Protein AF-A0A350I7A6-F1 (afdb_monomer)

Sequence (90 aa):
SRGMGSLSMKDGVNYVKDDFLLNTIDIVQDPSAPNAYVNGIMEGVSYEMDRPGHYTMTIEKGETEVKEPIKESYSEEQQSAGFEHFLSKL

Foldseek 3Di:
DDWDADWDDDPNDIDGDPRIDDDDDDDDDDCPPPVVDCPPPCVPWDWDDPDVPDTDTPVVVVVVVVPPPPPPPDDPVRVVVVVVVVVVVD

Solvent-accessible surface area (backbone atoms only — not comparable to full-atom values): 5980 Å² total; per-residue (Å²): 104,46,65,51,60,51,76,46,80,54,98,92,40,79,42,78,43,93,70,55,44,84,74,49,85,63,94,70,79,62,80,81,41,91,82,54,65,76,76,51,96,64,66,91,64,59,73,46,73,85,48,98,98,41,72,47,48,65,64,60,55,54,53,54,66,71,61,58,71,76,80,74,72,71,51,73,66,57,52,49,54,53,49,53,54,53,61,74,75,110

Mean predicted aligned error: 19.24 Å

Secondary structure (DSSP, 8-state):
-EEE--EEEETTEEEEPTT-EEEE------TTSTT-----TTTT--EEEEETTEEEEHHHHHHHHHTS-------HHHHHHHHHHHHTT-

Radius of gyration: 29.37 Å; Cα contacts (8 Å, |Δi|>4): 62; chains: 1; bounding box: 57×42×76 Å

pLDDT: mean 72.96, std 13.83, range [47.81, 93.88]

Structure (mmCIF, N/CA/C/O backbone):
data_AF-A0A350I7A6-F1
#
_entry.id   AF-A0A350I7A6-F1
#
loop_
_atom_site.group_PDB
_atom_site.id
_atom_site.type_symbol
_atom_site.label_atom_id
_atom_site.label_alt_id
_atom_site.label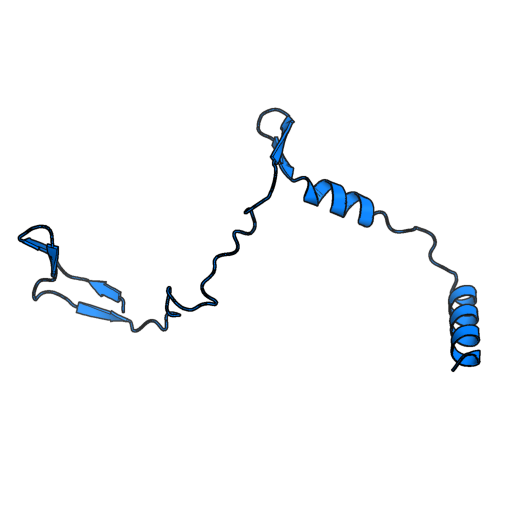_comp_id
_atom_site.label_asym_id
_atom_site.label_entity_id
_atom_site.label_seq_id
_atom_site.pdbx_PDB_ins_code
_atom_site.Cartn_x
_atom_site.Cartn_y
_atom_site.Cartn_z
_atom_site.occupancy
_atom_site.B_iso_or_equiv
_atom_site.auth_seq_id
_atom_site.auth_comp_id
_atom_site.auth_asym_id
_atom_site.auth_atom_id
_atom_site.pdbx_PDB_model_num
ATOM 1 N N . SER A 1 1 ? 6.635 -10.265 -9.855 1.00 74.06 1 SER A N 1
ATOM 2 C CA . SER A 1 1 ? 7.997 -10.829 -9.947 1.00 74.06 1 SER A CA 1
ATOM 3 C C . SER A 1 1 ? 8.996 -9.692 -9.888 1.00 74.06 1 SER A C 1
ATOM 5 O O . SER A 1 1 ? 8.711 -8.624 -10.421 1.00 74.06 1 SER A O 1
ATOM 7 N N . ARG A 1 2 ? 10.151 -9.900 -9.249 1.00 82.50 2 ARG A N 1
ATOM 8 C CA . ARG A 1 2 ? 11.262 -8.933 -9.254 1.00 82.50 2 ARG A CA 1
ATOM 9 C C . ARG A 1 2 ? 12.456 -9.530 -9.987 1.00 82.50 2 ARG A C 1
ATOM 11 O O . ARG A 1 2 ? 12.776 -10.703 -9.797 1.00 82.50 2 ARG A O 1
ATOM 18 N N . GLY A 1 3 ? 13.112 -8.726 -10.814 1.00 85.69 3 GLY A N 1
ATOM 19 C CA . GLY A 1 3 ? 14.290 -9.123 -11.579 1.00 85.69 3 GLY A CA 1
ATOM 20 C C . GLY A 1 3 ? 15.147 -7.921 -11.956 1.00 85.69 3 GLY A C 1
ATOM 21 O O . GLY A 1 3 ? 14.729 -6.778 -11.773 1.00 85.69 3 GLY A O 1
ATOM 22 N N . MET A 1 4 ? 16.354 -8.188 -12.443 1.00 90.94 4 MET A N 1
ATOM 23 C CA . MET A 1 4 ? 17.345 -7.182 -12.827 1.00 90.94 4 MET A CA 1
ATOM 24 C C . MET A 1 4 ? 17.735 -7.397 -14.286 1.00 90.94 4 MET A C 1
ATOM 26 O O . MET A 1 4 ? 17.979 -8.528 -14.684 1.00 90.94 4 MET A O 1
ATOM 30 N N . GLY A 1 5 ? 17.794 -6.328 -15.073 1.00 91.19 5 GLY A N 1
ATOM 31 C CA . GLY A 1 5 ? 18.180 -6.380 -16.480 1.00 91.19 5 GLY A CA 1
ATOM 32 C C . GLY A 1 5 ? 18.185 -4.989 -17.098 1.00 91.19 5 GLY A C 1
ATOM 33 O O . GLY A 1 5 ? 17.708 -4.023 -16.492 1.00 91.19 5 GLY A O 1
ATOM 34 N N . SER A 1 6 ? 18.727 -4.881 -18.303 1.00 93.06 6 SER A N 1
ATOM 35 C CA . SER A 1 6 ? 18.822 -3.613 -19.019 1.00 93.06 6 SER A CA 1
ATOM 36 C C . SER A 1 6 ? 17.541 -3.305 -19.799 1.00 93.06 6 SER A C 1
ATOM 38 O O . SER A 1 6 ? 16.882 -4.199 -20.330 1.00 93.06 6 SER A O 1
ATOM 40 N N . LEU 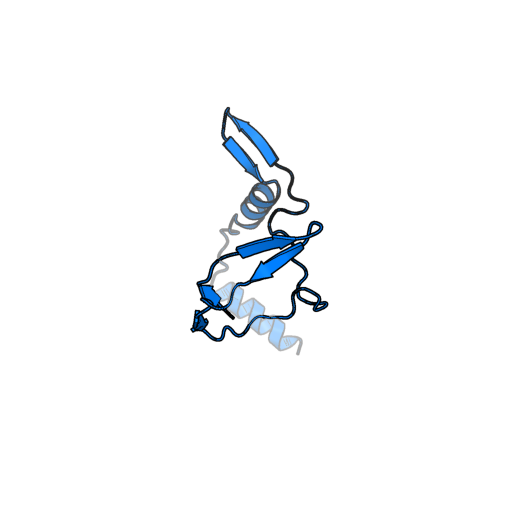A 1 7 ? 17.220 -2.015 -19.944 1.00 93.62 7 LEU A N 1
ATOM 41 C CA . LEU A 1 7 ? 16.117 -1.541 -20.786 1.00 93.62 7 LEU A CA 1
ATOM 42 C C . LEU A 1 7 ? 16.631 -0.915 -22.090 1.00 93.62 7 LEU A C 1
ATOM 44 O O . LEU A 1 7 ? 17.733 -0.364 -22.157 1.00 93.62 7 LEU A O 1
ATOM 48 N N . SER A 1 8 ? 15.821 -0.994 -23.143 1.00 93.75 8 SER A N 1
ATOM 49 C CA . SER A 1 8 ? 15.995 -0.240 -24.387 1.00 93.75 8 SER A CA 1
ATOM 50 C C . SER A 1 8 ? 14.672 0.381 -24.817 1.00 93.75 8 SER A C 1
ATOM 52 O O . SER A 1 8 ? 13.657 -0.304 -24.864 1.00 93.75 8 SER A O 1
ATOM 54 N N . MET A 1 9 ? 14.680 1.673 -25.133 1.00 92.44 9 MET A N 1
ATOM 55 C CA . MET A 1 9 ? 13.491 2.376 -25.610 1.00 92.44 9 MET A CA 1
ATOM 56 C C . MET A 1 9 ? 13.372 2.209 -27.128 1.00 92.44 9 MET A C 1
ATOM 58 O O . MET A 1 9 ? 14.321 2.517 -27.853 1.00 92.44 9 MET A O 1
ATOM 62 N N . LYS A 1 10 ? 12.217 1.751 -27.613 1.00 91.19 10 LYS A N 1
ATOM 63 C CA . LYS A 1 10 ? 11.868 1.720 -29.042 1.00 91.19 10 LYS A CA 1
ATOM 64 C C . LYS A 1 10 ? 10.422 2.171 -29.196 1.00 91.19 10 LYS A C 1
ATOM 66 O O . LYS A 1 10 ? 9.550 1.653 -28.506 1.00 91.19 10 LYS A O 1
ATOM 71 N N . ASP A 1 11 ? 10.190 3.159 -30.055 1.00 88.81 11 ASP A N 1
ATOM 72 C CA . ASP A 1 11 ? 8.851 3.678 -30.373 1.00 88.81 11 ASP A CA 1
ATOM 73 C C . ASP A 1 11 ? 8.009 4.055 -29.135 1.00 88.81 11 ASP A C 1
ATOM 75 O O . ASP A 1 11 ? 6.809 3.806 -29.070 1.00 88.81 11 ASP A O 1
ATOM 79 N N . GLY A 1 12 ? 8.652 4.642 -28.117 1.00 93.06 12 GLY A N 1
ATOM 80 C CA . GLY A 1 12 ? 7.998 5.069 -26.872 1.00 93.06 12 GLY A CA 1
ATOM 81 C C . GLY A 1 12 ? 7.716 3.948 -25.865 1.00 93.06 12 GLY A C 1
ATOM 82 O O . GLY A 1 12 ? 7.150 4.215 -24.806 1.00 93.06 12 GLY A O 1
ATOM 83 N N . VAL A 1 13 ? 8.132 2.713 -26.156 1.00 90.25 13 VAL A N 1
ATOM 84 C CA . VAL A 1 13 ? 7.976 1.556 -25.269 1.00 90.25 13 VAL A CA 1
ATOM 85 C C . VAL A 1 13 ? 9.345 1.074 -24.790 1.00 90.25 13 VAL A C 1
ATOM 87 O O . VAL A 1 13 ? 10.311 1.009 -25.553 1.00 90.25 13 VAL A O 1
ATOM 90 N N . ASN A 1 14 ? 9.432 0.720 -23.507 1.00 93.88 14 ASN A N 1
ATOM 91 C CA . ASN A 1 14 ? 10.628 0.121 -22.923 1.00 93.88 14 ASN A CA 1
ATOM 92 C C . ASN A 1 14 ? 10.622 -1.400 -23.128 1.00 93.88 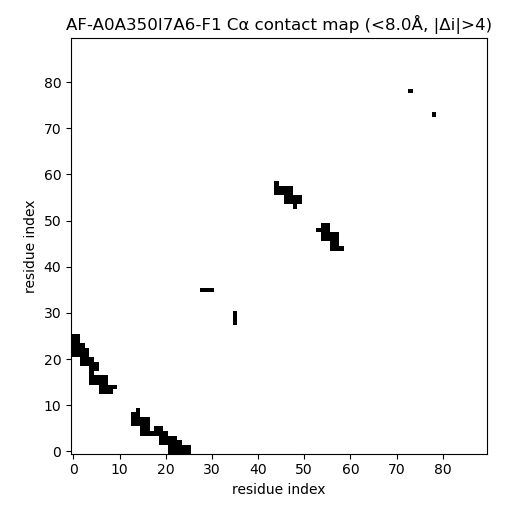14 ASN A C 1
ATOM 94 O O . ASN A 1 14 ? 9.734 -2.093 -22.640 1.00 93.88 14 ASN A O 1
ATOM 98 N N . TYR A 1 15 ? 11.647 -1.912 -23.805 1.00 93.25 15 TYR A N 1
ATOM 99 C CA . TYR A 1 15 ? 11.904 -3.335 -24.014 1.00 93.25 15 TYR A CA 1
ATOM 100 C C . TYR A 1 15 ? 13.007 -3.815 -23.073 1.00 93.25 15 TYR A C 1
ATOM 102 O O . TYR A 1 15 ? 14.092 -3.225 -23.032 1.00 93.25 15 TYR A O 1
ATOM 110 N N . VAL A 1 16 ? 12.740 -4.903 -22.353 1.00 91.38 16 VAL A N 1
ATOM 111 C CA . VAL A 1 16 ? 13.731 -5.609 -21.530 1.00 91.38 16 VAL A CA 1
ATOM 112 C C . VAL A 1 16 ? 14.676 -6.386 -22.448 1.00 91.38 16 VAL A C 1
ATOM 114 O O . VAL A 1 16 ? 14.217 -7.039 -23.385 1.00 91.38 16 VAL A O 1
ATOM 117 N N . LYS A 1 17 ? 15.988 -6.276 -22.217 1.00 91.25 17 LYS A N 1
ATOM 118 C CA . LYS A 1 17 ? 17.014 -6.997 -22.985 1.00 91.25 17 LYS A CA 1
ATOM 119 C C . LYS A 1 17 ? 17.229 -8.420 -22.451 1.00 91.25 17 LYS A C 1
ATOM 121 O O . LYS A 1 17 ? 16.739 -8.790 -21.388 1.00 91.25 17 LYS A O 1
ATOM 126 N N . ASP A 1 18 ? 18.015 -9.196 -23.192 1.00 90.94 18 ASP A N 1
ATOM 127 C CA . ASP A 1 18 ? 18.277 -10.616 -22.921 1.00 90.94 18 ASP A CA 1
ATOM 128 C C . ASP A 1 18 ? 19.128 -10.871 -21.659 1.00 90.94 18 ASP A C 1
ATOM 130 O O . ASP A 1 18 ? 19.302 -12.015 -21.251 1.00 90.94 18 ASP A O 1
ATOM 134 N N . ASP A 1 19 ? 19.652 -9.820 -21.019 1.00 90.12 19 ASP A N 1
ATOM 135 C CA . ASP A 1 19 ? 20.421 -9.886 -19.769 1.00 90.12 19 ASP A CA 1
ATOM 136 C C . ASP A 1 19 ? 19.538 -9.944 -18.508 1.00 90.12 19 ASP A C 1
ATOM 138 O O . ASP A 1 19 ? 20.031 -9.787 -17.390 1.00 90.12 19 ASP A O 1
ATOM 142 N N . PHE A 1 20 ? 18.230 -10.157 -18.669 1.00 90.75 20 PHE A N 1
ATOM 143 C CA . PHE A 1 20 ? 17.285 -10.197 -17.563 1.00 90.75 20 PHE A CA 1
ATOM 144 C C . PHE A 1 20 ? 17.426 -11.455 -16.695 1.00 90.75 20 PHE A C 1
ATOM 146 O O . PHE A 1 20 ? 17.318 -12.588 -17.164 1.00 90.75 20 PHE A O 1
ATOM 153 N N . LEU A 1 21 ? 17.564 -11.242 -15.387 1.00 87.44 21 LEU A N 1
ATOM 154 C CA . LEU A 1 21 ? 17.592 -12.270 -14.350 1.00 87.44 21 LEU A CA 1
ATOM 155 C C . LEU A 1 21 ? 16.396 -12.116 -13.406 1.00 87.44 21 LEU A C 1
ATOM 157 O O . LEU A 1 21 ? 16.198 -11.063 -12.795 1.00 87.44 21 LEU A O 1
ATOM 161 N N . LEU A 1 22 ? 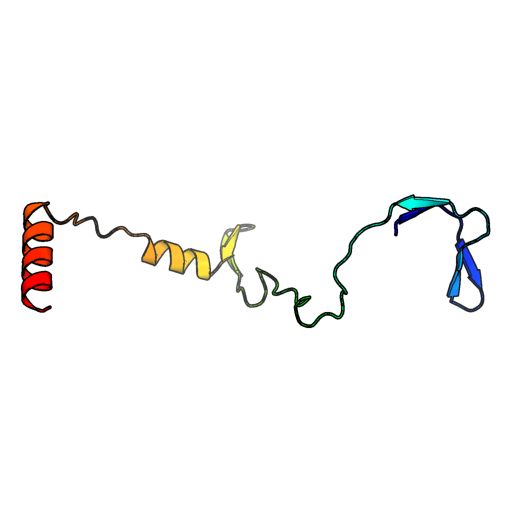15.609 -13.186 -13.261 1.00 85.56 22 LEU A N 1
ATOM 162 C CA . LEU A 1 22 ? 14.481 -13.267 -12.332 1.00 85.56 22 LEU A CA 1
ATOM 163 C C . LEU A 1 22 ? 14.975 -13.654 -10.932 1.00 85.56 22 LEU A C 1
ATOM 165 O O . LEU A 1 22 ? 15.557 -14.720 -10.760 1.00 85.56 22 LEU A O 1
ATOM 169 N N . ASN A 1 23 ? 14.686 -12.824 -9.929 1.00 75.19 23 ASN A N 1
ATOM 170 C CA . ASN A 1 23 ? 15.176 -13.024 -8.564 1.00 75.19 23 ASN A CA 1
ATOM 171 C C . ASN A 1 23 ? 14.097 -13.535 -7.600 1.00 75.19 23 ASN A C 1
ATOM 173 O O . ASN A 1 23 ? 14.425 -14.290 -6.689 1.00 75.19 23 ASN A O 1
ATOM 177 N N . THR A 1 24 ? 12.825 -13.141 -7.760 1.00 71.31 24 THR A N 1
ATOM 178 C CA . THR A 1 24 ? 11.757 -13.560 -6.830 1.00 71.31 24 THR A CA 1
ATOM 179 C C . THR A 1 24 ? 10.373 -13.677 -7.475 1.00 71.31 24 THR A C 1
ATOM 181 O O . THR A 1 24 ? 10.032 -12.983 -8.444 1.00 71.31 24 THR A O 1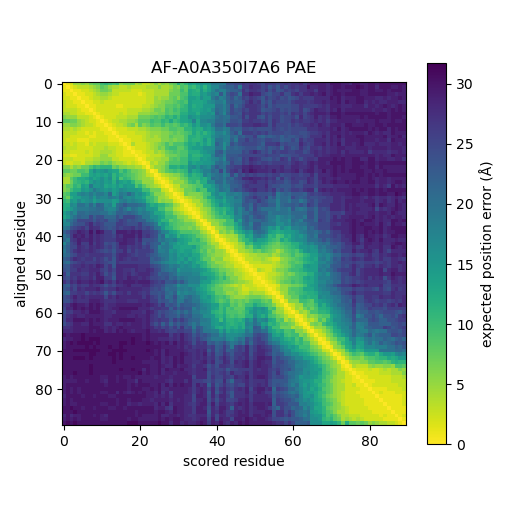
ATOM 184 N N . ILE A 1 25 ? 9.542 -14.528 -6.866 1.00 64.56 25 ILE A N 1
ATOM 185 C CA . ILE A 1 25 ? 8.095 -14.599 -7.081 1.00 64.56 25 ILE A CA 1
ATOM 186 C C . ILE A 1 25 ? 7.431 -13.940 -5.869 1.00 64.56 25 ILE A C 1
ATOM 188 O O . ILE A 1 25 ? 7.583 -14.419 -4.751 1.00 64.56 25 ILE A O 1
ATOM 192 N N . ASP A 1 26 ? 6.711 -12.842 -6.096 1.00 67.69 26 ASP A N 1
ATOM 193 C CA . ASP A 1 26 ? 5.948 -12.151 -5.056 1.00 67.69 26 ASP A CA 1
ATOM 194 C C . ASP A 1 26 ? 4.461 -12.425 -5.275 1.00 67.69 26 ASP A C 1
ATOM 196 O O . ASP A 1 26 ? 3.967 -12.267 -6.395 1.00 67.69 26 ASP A O 1
ATOM 200 N N . ILE A 1 27 ? 3.753 -12.820 -4.217 1.00 61.41 27 ILE A N 1
ATOM 201 C CA . ILE A 1 27 ? 2.291 -12.903 -4.229 1.00 61.41 27 ILE A CA 1
ATOM 202 C C . ILE A 1 27 ? 1.773 -11.482 -4.019 1.00 61.41 27 ILE A C 1
ATOM 204 O O . ILE A 1 27 ? 1.897 -10.930 -2.927 1.00 61.41 27 ILE A O 1
ATOM 208 N N . VAL A 1 28 ? 1.233 -10.880 -5.076 1.00 63.25 28 VAL A N 1
ATOM 209 C CA . VAL A 1 28 ? 0.610 -9.553 -5.028 1.00 63.25 28 VAL A CA 1
ATOM 210 C C . VAL A 1 28 ? -0.895 -9.697 -5.202 1.00 63.25 28 VAL A C 1
ATOM 212 O O . VAL A 1 28 ? -1.355 -10.524 -5.986 1.00 63.25 28 VAL A O 1
ATOM 215 N N . GLN A 1 29 ? -1.659 -8.905 -4.453 1.00 60.72 29 GLN A N 1
ATOM 216 C CA . GLN A 1 29 ? -3.085 -8.742 -4.720 1.00 60.72 29 GLN A CA 1
ATOM 217 C C . GLN A 1 29 ? -3.251 -7.986 -6.042 1.00 60.72 29 GLN A C 1
ATOM 219 O O . GLN A 1 29 ? -2.447 -7.102 -6.347 1.00 60.72 29 GLN A O 1
ATOM 224 N N . ASP A 1 30 ? -4.266 -8.348 -6.827 1.00 72.62 30 ASP A N 1
ATOM 225 C CA . ASP A 1 30 ? -4.591 -7.648 -8.070 1.00 72.62 30 ASP A CA 1
ATOM 226 C C . ASP A 1 30 ? -4.936 -6.181 -7.741 1.00 72.62 30 ASP A C 1
ATOM 228 O O . ASP A 1 30 ? -5.886 -5.937 -6.995 1.00 72.62 30 ASP A O 1
ATOM 232 N N . PRO A 1 31 ? -4.181 -5.191 -8.254 1.00 65.19 31 PRO A N 1
ATOM 233 C CA . PRO A 1 31 ? -4.423 -3.780 -7.959 1.00 65.19 31 PRO A CA 1
ATOM 234 C C . PRO A 1 31 ? -5.761 -3.268 -8.515 1.00 65.19 31 PRO A C 1
ATOM 236 O O . PRO A 1 31 ? -6.202 -2.191 -8.125 1.00 65.19 31 PRO A O 1
ATOM 239 N N . SER A 1 32 ? -6.407 -4.019 -9.412 1.00 68.94 32 SER A N 1
ATOM 240 C CA . SER A 1 32 ? -7.754 -3.734 -9.919 1.00 68.94 32 SER A CA 1
ATOM 241 C C . SER A 1 32 ? -8.866 -4.428 -9.129 1.00 68.94 32 SER A C 1
ATOM 243 O O . SER A 1 32 ? -10.047 -4.240 -9.433 1.00 68.94 32 SER A O 1
ATOM 245 N N . ALA A 1 33 ? -8.515 -5.226 -8.113 1.00 70.38 33 ALA A N 1
ATOM 246 C CA . ALA A 1 33 ? -9.501 -5.917 -7.303 1.00 70.38 33 ALA A CA 1
ATOM 247 C C . ALA A 1 33 ? -10.425 -4.896 -6.608 1.00 70.38 33 ALA A C 1
ATOM 249 O O . ALA A 1 33 ? -9.948 -3.879 -6.104 1.00 70.38 33 ALA A O 1
ATOM 250 N N . PRO A 1 34 ? -11.743 -5.152 -6.514 1.00 62.25 34 PRO A N 1
ATOM 251 C CA . PRO A 1 34 ? -12.688 -4.219 -5.890 1.00 62.25 34 PRO A CA 1
ATOM 252 C C . PRO A 1 34 ? -12.344 -3.841 -4.438 1.00 62.25 34 PRO A C 1
ATOM 254 O O . PRO A 1 34 ? -12.750 -2.790 -3.954 1.00 62.25 34 PRO A O 1
ATOM 257 N N . ASN A 1 35 ? -11.593 -4.695 -3.738 1.00 58.41 35 ASN A N 1
ATOM 258 C CA . ASN A 1 35 ? -11.096 -4.4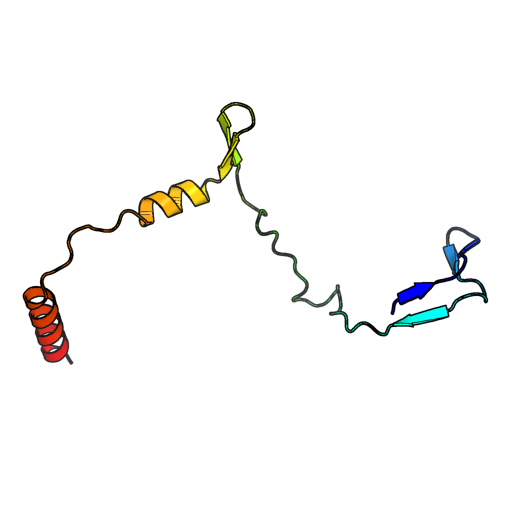81 -2.378 1.00 58.41 35 ASN A CA 1
ATOM 259 C C . ASN A 1 35 ? -9.697 -3.834 -2.317 1.00 58.41 35 ASN A C 1
ATOM 261 O O . ASN A 1 35 ? -9.197 -3.606 -1.219 1.00 58.41 35 ASN A O 1
ATOM 265 N N . ALA A 1 36 ? -9.071 -3.522 -3.455 1.00 60.56 36 ALA A N 1
ATOM 266 C CA . 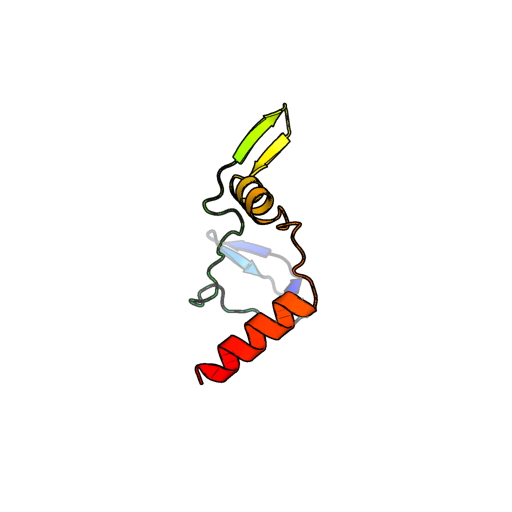ALA A 1 36 ? -7.831 -2.746 -3.551 1.00 60.56 36 ALA A CA 1
ATOM 267 C C . ALA A 1 36 ? -8.079 -1.227 -3.428 1.00 60.56 36 ALA A C 1
ATOM 269 O O . ALA A 1 36 ? -7.228 -0.417 -3.795 1.00 60.56 36 ALA A O 1
ATOM 270 N N . TYR A 1 37 ? -9.249 -0.828 -2.911 1.00 55.91 37 TYR A N 1
ATOM 271 C CA . TYR A 1 37 ? -9.554 0.560 -2.595 1.00 55.91 37 TYR A CA 1
ATOM 272 C C . TYR A 1 37 ? -8.678 1.019 -1.427 1.00 55.91 37 TYR A C 1
ATOM 274 O O . TYR A 1 37 ? -8.811 0.547 -0.295 1.00 55.91 37 TYR A O 1
ATOM 282 N N . VAL A 1 38 ? -7.773 1.954 -1.700 1.00 54.38 38 VAL A N 1
ATOM 283 C CA . VAL A 1 38 ? -7.039 2.668 -0.658 1.00 54.38 38 VAL A CA 1
ATOM 284 C C . VAL A 1 38 ? -7.999 3.701 -0.079 1.00 54.38 38 VAL A C 1
ATOM 286 O O . VAL A 1 38 ? -8.073 4.816 -0.579 1.00 54.38 38 VAL A O 1
ATOM 289 N N . ASN A 1 39 ? -8.744 3.337 0.969 1.00 55.09 39 ASN A N 1
ATOM 290 C CA . ASN A 1 39 ? -9.334 4.344 1.851 1.00 55.09 39 ASN A CA 1
ATOM 291 C C . ASN A 1 39 ? -8.152 5.055 2.507 1.00 55.09 39 ASN A C 1
ATOM 293 O O . ASN A 1 39 ? -7.513 4.496 3.407 1.00 55.09 39 ASN A O 1
ATOM 297 N N . GLY A 1 40 ? -7.789 6.236 2.010 1.00 58.31 40 GLY A N 1
ATOM 298 C CA . GLY A 1 40 ? -6.731 7.012 2.634 1.00 58.31 40 GLY A CA 1
ATOM 299 C C . GLY A 1 40 ? -7.144 7.267 4.078 1.00 58.31 40 GLY A C 1
ATOM 300 O O . GLY A 1 40 ? -8.189 7.856 4.308 1.00 58.31 40 GLY A O 1
ATOM 301 N N . ILE A 1 41 ? -6.337 6.853 5.061 1.00 56.62 41 ILE A N 1
ATOM 302 C CA . ILE A 1 41 ? -6.611 7.121 6.491 1.00 56.62 41 ILE A CA 1
ATOM 303 C C . ILE A 1 41 ? -6.827 8.632 6.744 1.00 56.62 41 ILE A C 1
ATOM 305 O O . ILE A 1 41 ? -7.465 9.025 7.713 1.00 56.62 41 ILE A O 1
ATOM 309 N N . MET A 1 42 ? -6.342 9.469 5.820 1.00 57.03 42 MET A N 1
ATOM 310 C CA . MET A 1 42 ? -6.444 10.926 5.826 1.00 57.03 42 MET A CA 1
ATOM 311 C C . MET A 1 42 ? -7.440 11.498 4.798 1.00 57.03 42 MET A C 1
ATOM 313 O O . MET A 1 42 ? -7.546 12.717 4.662 1.00 57.03 42 MET A O 1
ATOM 317 N N . GLU A 1 43 ? -8.149 10.656 4.045 1.00 60.94 43 GLU A N 1
ATOM 318 C CA . GLU A 1 43 ? -9.160 11.089 3.078 1.00 60.94 43 GLU A CA 1
ATOM 319 C C . GLU A 1 43 ? -10.388 11.619 3.835 1.00 60.94 43 GLU A C 1
ATOM 321 O O . GLU A 1 43 ? -10.992 10.917 4.640 1.00 60.94 43 GLU A O 1
ATOM 326 N N . GLY A 1 44 ? -10.728 12.895 3.628 1.00 62.06 44 GLY A N 1
ATOM 327 C CA . GLY A 1 44 ? -11.825 13.564 4.344 1.00 62.06 44 GLY A CA 1
ATOM 328 C C . 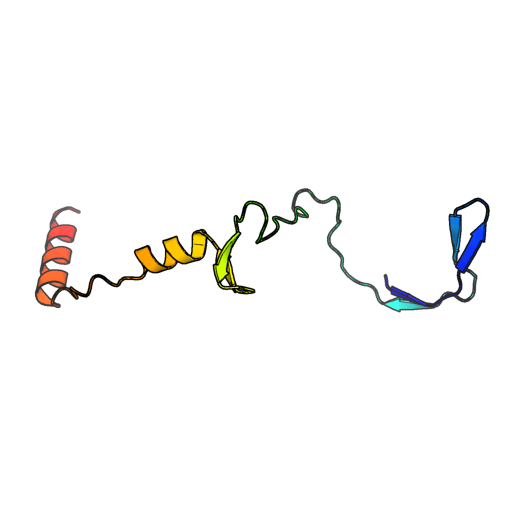GLY A 1 44 ? -11.449 14.165 5.705 1.00 62.06 44 GLY A C 1
ATOM 329 O O . GLY A 1 44 ? -12.315 14.703 6.393 1.00 62.06 44 GLY A O 1
ATOM 330 N N . VAL A 1 45 ? -10.170 14.126 6.088 1.00 63.03 45 VAL A N 1
ATOM 331 C CA . VAL A 1 45 ? -9.679 14.728 7.333 1.00 63.03 45 VAL A CA 1
ATOM 332 C C . VAL A 1 45 ? -9.376 16.216 7.133 1.00 63.03 45 VAL A C 1
ATOM 334 O O . VAL A 1 45 ? -8.524 16.574 6.320 1.00 63.03 45 VAL A O 1
ATOM 337 N N . SER A 1 46 ? -10.039 17.094 7.895 1.00 67.56 46 SER A N 1
ATOM 338 C CA . SER A 1 46 ? -9.687 18.517 7.966 1.00 67.56 46 SER A CA 1
ATOM 339 C C . SER A 1 46 ? -8.603 18.765 9.014 1.00 67.56 46 SER A C 1
ATOM 341 O O . SER A 1 46 ? -8.718 18.299 10.150 1.00 67.56 46 SER A O 1
ATOM 343 N N . TYR A 1 47 ? -7.592 19.549 8.641 1.00 72.06 47 TYR A N 1
ATOM 344 C CA . TYR A 1 47 ? -6.527 19.989 9.540 1.00 72.06 47 TYR A CA 1
ATOM 345 C C . TYR A 1 47 ? -6.698 21.468 9.848 1.00 72.06 47 TYR A C 1
ATOM 347 O O . TYR A 1 47 ? -6.815 22.289 8.937 1.00 72.06 47 TYR A O 1
ATOM 355 N N . GLU A 1 48 ? -6.653 21.808 11.129 1.00 73.38 48 GLU A N 1
ATOM 356 C CA . GLU A 1 48 ? -6.575 23.190 11.592 1.00 73.38 48 GLU A CA 1
ATOM 357 C C . GLU A 1 48 ? -5.182 23.434 12.176 1.00 73.38 48 GLU A C 1
ATOM 359 O O . GLU A 1 48 ? -4.658 22.606 12.925 1.00 73.38 48 GLU A O 1
ATOM 364 N N . MET A 1 49 ? -4.568 24.568 11.831 1.00 78.38 49 MET A N 1
ATOM 365 C CA . MET A 1 49 ? -3.309 24.990 12.444 1.00 78.38 49 MET A CA 1
ATOM 366 C C . MET A 1 49 ? -3.619 25.739 13.745 1.00 78.38 49 MET A C 1
ATOM 368 O O . MET A 1 49 ? -4.197 26.824 13.697 1.00 78.38 49 MET A O 1
ATOM 372 N N . ASP A 1 50 ? -3.239 25.186 14.898 1.00 79.25 50 ASP A N 1
ATOM 373 C CA . ASP A 1 50 ? -3.415 25.858 16.199 1.00 79.25 50 ASP A CA 1
ATOM 374 C C . ASP A 1 50 ? -2.235 26.799 16.518 1.00 79.25 50 ASP A C 1
ATOM 376 O O . ASP A 1 50 ? -2.412 27.833 17.162 1.00 79.25 50 ASP A O 1
ATOM 380 N N . ARG A 1 51 ? -1.028 26.446 16.057 1.00 81.75 51 ARG A N 1
ATOM 381 C CA . ARG A 1 51 ? 0.248 27.145 16.248 1.00 81.75 51 ARG A CA 1
ATOM 382 C C . ARG A 1 51 ? 1.149 26.926 15.027 1.00 81.75 51 ARG A C 1
ATOM 384 O O . ARG A 1 51 ? 0.990 25.928 14.327 1.00 81.75 51 ARG A O 1
ATOM 391 N N . PRO A 1 52 ? 2.124 27.815 14.760 1.00 81.94 52 PRO A N 1
ATOM 392 C CA . PRO A 1 52 ? 3.012 27.671 13.608 1.00 81.94 52 PRO A CA 1
ATOM 393 C C . PRO A 1 52 ? 3.673 26.284 13.553 1.00 81.94 52 PRO A C 1
ATOM 395 O O . PRO A 1 52 ? 4.442 25.923 14.441 1.00 81.94 52 PRO A O 1
ATOM 398 N N . GLY A 1 53 ? 3.359 25.511 12.510 1.00 76.25 53 GLY A N 1
ATOM 399 C CA . GLY A 1 53 ? 3.898 24.163 12.296 1.00 76.25 53 GLY A CA 1
ATOM 400 C C . GLY A 1 53 ? 3.206 23.034 13.070 1.00 76.25 53 GLY A C 1
ATOM 401 O O . GLY A 1 53 ? 3.633 21.889 12.944 1.00 76.25 53 GLY A O 1
ATOM 402 N N . HIS A 1 54 ? 2.150 23.323 13.831 1.00 75.25 54 HIS A N 1
ATOM 403 C CA . HIS A 1 54 ? 1.354 22.326 14.540 1.00 75.25 54 HIS A CA 1
ATOM 404 C C . HIS A 1 54 ? -0.052 22.253 13.931 1.00 75.25 54 HIS A C 1
ATOM 406 O O . HIS A 1 54 ? -0.729 23.269 13.767 1.00 75.25 54 HIS A O 1
ATOM 412 N N . TYR A 1 55 ? -0.468 21.042 13.564 1.00 71.75 55 TYR A N 1
ATOM 413 C CA . TYR A 1 55 ? -1.750 20.759 12.925 1.00 71.75 55 TYR A CA 1
ATOM 414 C C . TYR A 1 55 ? -2.500 19.748 13.781 1.00 71.75 55 TYR A C 1
ATOM 416 O O . TYR A 1 55 ? -1.948 18.699 14.103 1.00 71.75 55 TYR A O 1
ATOM 424 N N . THR A 1 56 ? -3.743 20.059 14.138 1.00 64.56 56 THR A N 1
ATOM 425 C CA . THR A 1 56 ? -4.627 19.128 14.847 1.00 64.56 56 THR A CA 1
ATOM 426 C C . THR A 1 56 ? -5.703 18.614 13.902 1.00 64.56 56 THR A C 1
ATOM 428 O O . THR A 1 56 ? -6.193 19.347 13.035 1.00 64.56 56 THR A O 1
ATOM 431 N N . MET A 1 57 ? -6.054 17.342 14.061 1.00 64.62 57 MET A N 1
ATOM 432 C CA . MET A 1 57 ? -7.133 16.697 13.325 1.00 64.62 57 MET A CA 1
ATOM 433 C C . MET A 1 57 ? -8.442 16.846 14.108 1.00 64.62 57 MET A C 1
ATOM 435 O O . MET A 1 57 ? -8.499 16.563 15.301 1.00 64.62 57 MET A O 1
ATOM 439 N N . THR A 1 58 ? -9.530 17.253 13.451 1.00 59.69 58 THR A N 1
ATOM 440 C CA . THR A 1 58 ? -10.833 17.463 14.120 1.00 59.69 58 THR A CA 1
ATOM 441 C C . THR A 1 58 ? -11.349 16.209 14.848 1.00 59.69 58 THR A C 1
ATOM 443 O O . THR A 1 58 ? -12.007 16.327 15.879 1.00 59.69 58 THR A O 1
ATOM 446 N N . ILE A 1 59 ? -10.996 15.005 14.377 1.00 59.81 59 ILE A N 1
ATOM 447 C CA . ILE A 1 59 ? -11.337 13.737 15.049 1.00 59.81 59 ILE A CA 1
ATOM 448 C C . ILE A 1 59 ? -10.593 13.573 16.390 1.00 59.81 59 ILE A C 1
ATOM 450 O O . ILE A 1 59 ? -11.175 13.048 17.335 1.00 59.81 59 ILE A O 1
ATOM 454 N N . GLU A 1 60 ? -9.362 14.079 16.532 1.00 56.22 60 GLU A N 1
ATOM 455 C CA . GLU A 1 60 ? -8.616 14.014 17.803 1.00 56.22 60 GLU A CA 1
ATOM 456 C C . GLU A 1 60 ? -9.302 14.824 18.913 1.00 56.22 60 GLU A C 1
ATOM 458 O O . GLU A 1 60 ? -9.308 14.406 20.074 1.00 56.22 60 GLU A O 1
ATOM 463 N N . LYS A 1 61 ? -9.932 15.956 18.561 1.00 55.50 61 LYS A N 1
ATOM 464 C CA . LYS A 1 61 ? -10.744 16.738 19.509 1.00 55.50 61 LYS A CA 1
ATOM 465 C C . LYS A 1 61 ? -11.943 15.916 20.001 1.00 55.50 61 LYS A C 1
ATOM 467 O O . LYS A 1 61 ? -12.131 15.793 21.207 1.00 55.50 61 LYS A O 1
ATOM 472 N N . GLY A 1 62 ? -12.680 15.275 19.088 1.00 56.69 62 GLY A N 1
ATOM 473 C CA . GLY A 1 62 ? -13.833 14.434 19.435 1.00 56.69 62 GLY A CA 1
ATOM 474 C C . GLY A 1 62 ? -13.472 13.192 20.262 1.00 56.69 62 GLY A C 1
ATOM 475 O O . GLY A 1 62 ? -14.187 12.851 21.201 1.00 56.69 62 GLY A O 1
ATOM 476 N N . GLU A 1 63 ? -12.339 12.535 19.988 1.00 53.34 63 GLU A N 1
ATOM 477 C CA . GLU A 1 63 ? -11.868 11.427 20.834 1.00 53.34 63 GLU A CA 1
ATOM 478 C C . GLU A 1 63 ? -11.532 11.872 22.260 1.00 53.34 63 GLU A C 1
ATOM 480 O O . GLU A 1 63 ? -11.740 11.110 23.204 1.00 53.34 63 GLU A O 1
ATOM 485 N N . THR A 1 64 ? -11.002 13.085 22.424 1.00 52.16 64 THR A N 1
ATOM 486 C CA . THR A 1 64 ? -10.641 13.613 23.744 1.00 52.16 64 THR A CA 1
ATOM 487 C C . THR A 1 64 ? -11.890 13.932 24.571 1.00 52.16 64 THR A C 1
ATOM 489 O O . THR A 1 64 ? -11.895 13.673 25.771 1.00 52.16 64 THR A O 1
ATOM 492 N N . GLU A 1 65 ? -12.973 14.390 23.936 1.00 53.66 65 GLU A N 1
ATOM 493 C CA . GLU A 1 65 ? -14.269 14.630 24.593 1.00 53.66 65 GLU A CA 1
ATOM 494 C C . GLU A 1 65 ? -14.939 13.333 25.073 1.00 53.66 65 GLU A C 1
ATOM 496 O O . GLU A 1 65 ? -15.513 13.291 26.158 1.00 53.66 65 GLU A O 1
ATOM 501 N N . VAL A 1 66 ? -14.830 12.243 24.307 1.00 56.53 66 VAL A N 1
ATOM 502 C CA . VAL A 1 66 ? -15.392 10.933 24.696 1.00 56.53 66 VAL A CA 1
ATOM 503 C C . VAL A 1 66 ? -14.539 10.239 25.769 1.00 56.53 66 VAL A C 1
ATOM 505 O O . VAL A 1 66 ? -15.038 9.404 26.523 1.00 56.53 66 VAL A O 1
ATOM 508 N N . LYS A 1 67 ? -13.246 10.575 25.852 1.00 51.84 67 LYS A N 1
ATOM 509 C CA . LYS A 1 67 ? -12.278 9.980 26.784 1.00 51.84 67 LYS A CA 1
ATOM 510 C C . LYS A 1 67 ? -12.196 10.679 28.138 1.00 51.84 67 LYS A C 1
ATOM 512 O O . LYS A 1 67 ? -11.313 10.308 28.909 1.00 51.84 67 LYS A O 1
ATOM 517 N N . GLU A 1 68 ? -13.069 11.625 28.482 1.00 50.94 68 GLU A N 1
ATOM 518 C CA . GLU A 1 68 ? -13.237 11.959 29.898 1.00 50.94 68 GLU A CA 1
ATOM 519 C C . GLU A 1 68 ? -13.931 10.771 30.578 1.00 50.94 68 GLU A C 1
ATOM 521 O O . GLU A 1 68 ? -15.120 10.539 30.345 1.00 50.94 68 GLU A O 1
ATOM 526 N N . PRO A 1 69 ? -13.222 9.959 31.390 1.00 47.81 69 PRO A N 1
ATOM 527 C CA . PRO A 1 69 ? -13.895 8.898 32.104 1.00 47.81 69 PRO A CA 1
ATOM 528 C C . PRO A 1 69 ? -14.871 9.575 33.058 1.00 47.81 69 PRO A C 1
ATOM 530 O O . PRO A 1 69 ? -14.469 10.403 33.881 1.00 47.81 69 PRO A O 1
ATOM 533 N N . ILE A 1 70 ? -16.147 9.204 32.973 1.00 56.06 70 ILE A N 1
ATOM 534 C CA . ILE A 1 70 ? -17.082 9.412 34.073 1.00 56.06 70 ILE A CA 1
ATOM 535 C C . ILE A 1 70 ? -16.395 8.805 35.305 1.00 56.06 70 ILE A C 1
ATOM 537 O O . ILE A 1 70 ? -16.278 7.590 35.438 1.00 56.06 70 ILE A O 1
ATOM 541 N N . LYS A 1 71 ? -15.843 9.666 36.168 1.00 54.06 71 LYS A N 1
ATOM 542 C CA . LYS A 1 71 ? -15.094 9.288 37.379 1.00 54.06 71 LYS A CA 1
ATOM 543 C C . LYS A 1 71 ? -15.988 8.682 38.459 1.00 54.06 71 LYS A C 1
ATOM 545 O O . LYS A 1 71 ? -15.489 8.318 39.519 1.00 54.06 71 LYS A O 1
ATOM 550 N N . GLU A 1 72 ? -17.290 8.582 38.217 1.00 61.19 72 GLU A N 1
ATOM 551 C CA . GLU A 1 72 ? -18.182 7.797 39.056 1.00 61.19 72 GLU A CA 1
ATOM 552 C C . GLU A 1 72 ? -18.018 6.320 38.708 1.00 61.19 72 GLU A C 1
ATOM 554 O O . GLU A 1 72 ? -18.756 5.737 37.917 1.00 61.19 72 GLU A O 1
ATOM 559 N N . SER A 1 73 ? -17.019 5.694 39.325 1.00 57.25 73 SER A N 1
ATOM 560 C CA . SER A 1 73 ? -17.068 4.255 39.533 1.00 57.25 73 SER A CA 1
ATOM 561 C C . SER A 1 73 ? -18.250 3.963 40.456 1.00 57.25 73 SER A C 1
ATOM 563 O O . SER A 1 73 ? -18.213 4.331 41.632 1.00 57.25 73 SER A O 1
ATOM 565 N N . TYR A 1 74 ? -19.292 3.317 39.937 1.00 65.69 74 TYR A N 1
ATOM 566 C CA . TYR A 1 74 ? -20.362 2.777 40.773 1.00 65.69 74 TYR A CA 1
ATOM 567 C C . TYR A 1 74 ? -19.758 1.850 41.828 1.00 65.69 74 TYR A C 1
ATOM 569 O O . TYR A 1 74 ? -18.881 1.042 41.499 1.00 65.69 74 TYR A O 1
ATOM 577 N N . SER A 1 75 ? -20.217 1.946 43.077 1.00 74.38 75 SER A N 1
ATOM 578 C CA . SER A 1 75 ? -19.800 0.989 44.105 1.00 74.38 75 SER A CA 1
ATOM 579 C C . SER A 1 75 ? -20.207 -0.432 43.694 1.00 74.38 75 SER A C 1
ATOM 581 O O . SER A 1 75 ? -21.168 -0.620 42.943 1.00 74.38 75 SER A O 1
ATOM 583 N N . GLU A 1 76 ? -19.496 -1.450 44.185 1.00 72.81 76 GLU A N 1
ATOM 584 C CA . GLU A 1 76 ? -19.842 -2.860 43.927 1.00 72.81 76 GLU A CA 1
ATOM 585 C C . GLU A 1 76 ? -21.310 -3.167 44.282 1.00 72.81 76 GLU A C 1
ATOM 587 O O . GLU A 1 76 ? -21.979 -3.945 43.602 1.00 72.81 76 GLU A O 1
ATOM 592 N N . GLU A 1 77 ? -21.840 -2.489 45.301 1.00 78.12 77 GLU A N 1
ATOM 593 C CA . GLU A 1 77 ? -23.233 -2.580 45.747 1.00 78.12 77 GLU A CA 1
ATOM 594 C C . GLU A 1 77 ? -24.215 -2.058 44.688 1.00 78.12 77 GLU A C 1
ATOM 596 O O . GLU A 1 77 ? -25.215 -2.711 44.389 1.00 78.12 77 GLU A O 1
ATOM 601 N N . GLN A 1 78 ? -23.919 -0.907 44.074 1.00 78.62 78 GLN A N 1
ATOM 602 C CA . GLN A 1 78 ? -24.746 -0.326 43.011 1.00 78.62 78 GLN A CA 1
ATOM 603 C C . GLN A 1 78 ? -24.725 -1.189 41.746 1.00 78.62 78 GLN A C 1
ATOM 605 O O . GLN A 1 78 ? -25.761 -1.366 41.102 1.00 78.62 78 GLN A O 1
ATOM 610 N N . GLN A 1 79 ? -23.564 -1.758 41.412 1.00 80.50 79 GLN A N 1
ATOM 611 C CA . GLN A 1 79 ? -23.420 -2.666 40.273 1.00 80.50 79 GLN A CA 1
ATOM 612 C C . GLN A 1 79 ? -24.199 -3.969 40.497 1.00 80.50 79 GLN A C 1
ATOM 614 O O . GLN A 1 79 ? -24.927 -4.409 39.605 1.00 80.50 79 GLN A O 1
ATOM 619 N N . SER A 1 80 ? -24.112 -4.541 41.703 1.00 82.88 80 SER A N 1
ATOM 620 C CA . SER A 1 80 ? -24.838 -5.762 42.078 1.00 82.88 80 SER A CA 1
ATOM 621 C C . SER A 1 80 ? -26.353 -5.543 42.064 1.00 82.88 80 SER A C 1
ATOM 623 O O . SER A 1 80 ? -27.075 -6.325 41.450 1.00 82.88 80 SER A O 1
ATOM 625 N N . ALA A 1 81 ? -26.839 -4.435 42.634 1.00 85.69 81 ALA A N 1
ATOM 626 C CA . ALA A 1 81 ? -28.263 -4.090 42.619 1.00 85.69 81 ALA A CA 1
ATOM 627 C C . ALA A 1 81 ? -28.799 -3.858 41.193 1.00 85.69 81 ALA A C 1
ATOM 629 O O . ALA A 1 81 ? -29.905 -4.289 40.857 1.00 85.69 81 ALA A O 1
ATOM 630 N N . GLY A 1 82 ? -28.011 -3.205 40.331 1.00 85.00 82 GLY A N 1
ATOM 631 C CA . GLY A 1 82 ? -28.358 -3.017 38.922 1.00 85.00 82 GLY A CA 1
ATOM 632 C C . GLY A 1 82 ? -28.442 -4.340 38.157 1.00 85.00 82 GLY A C 1
ATOM 633 O O . GLY A 1 82 ? -29.376 -4.548 37.378 1.00 85.00 82 GLY A O 1
ATOM 634 N N . PHE A 1 83 ? -27.505 -5.254 38.416 1.00 86.06 83 PHE A N 1
ATOM 635 C CA . PHE A 1 83 ? -27.487 -6.582 37.809 1.00 86.06 83 PHE A CA 1
ATOM 636 C C . PHE A 1 83 ? -28.657 -7.454 38.286 1.00 86.06 83 PHE A C 1
ATOM 638 O O . PHE A 1 83 ? -29.333 -8.064 37.459 1.00 86.06 83 PHE A O 1
ATOM 645 N N . GLU A 1 84 ? -28.972 -7.454 39.583 1.00 88.31 84 GLU A N 1
ATOM 646 C CA . GLU A 1 84 ? -30.147 -8.161 40.114 1.00 88.31 84 GLU A CA 1
ATOM 647 C C . GLU A 1 84 ? -31.456 -7.631 39.519 1.00 88.31 84 GLU A C 1
ATOM 649 O O . GLU A 1 84 ? -32.317 -8.411 39.102 1.00 88.31 84 GLU A O 1
ATOM 654 N N . HIS A 1 85 ? -31.601 -6.308 39.404 1.00 84.62 85 HIS A N 1
ATOM 655 C CA . HIS A 1 85 ? -32.768 -5.719 38.754 1.00 84.62 85 HIS A CA 1
ATOM 656 C C . HIS A 1 85 ? -32.869 -6.137 37.279 1.00 84.62 85 HIS A C 1
ATOM 658 O O . HIS A 1 85 ? -33.966 -6.456 36.821 1.00 84.62 85 HIS A O 1
ATOM 664 N N . PHE A 1 86 ? -31.758 -6.190 36.539 1.00 86.69 86 PHE A N 1
ATOM 665 C CA . PHE A 1 86 ? -31.748 -6.693 35.162 1.00 86.69 86 PHE A CA 1
ATOM 666 C C . PHE A 1 86 ? -32.208 -8.155 35.080 1.00 86.69 86 PHE A C 1
ATOM 668 O O . PHE A 1 86 ? -33.088 -8.468 34.280 1.00 86.69 86 PHE A O 1
ATOM 675 N N . LEU A 1 87 ? -31.683 -9.026 35.947 1.00 88.56 87 LEU A N 1
ATOM 676 C CA . LEU A 1 87 ? -32.097 -10.430 36.003 1.00 88.56 87 LEU A CA 1
ATOM 677 C C . LEU A 1 87 ? -33.587 -10.588 36.333 1.00 88.56 87 LEU A C 1
ATOM 679 O O . LEU A 1 87 ? -34.217 -11.508 35.830 1.00 88.56 87 LEU A O 1
ATOM 683 N N . SER A 1 88 ? -34.178 -9.676 37.112 1.00 86.56 88 SER A N 1
ATOM 684 C CA . SER A 1 88 ? -35.620 -9.694 37.413 1.00 86.56 88 SER A CA 1
ATOM 685 C C . SER A 1 88 ? -36.530 -9.365 36.216 1.00 86.56 88 SER A C 1
ATOM 687 O O . SER A 1 88 ? -37.752 -9.494 36.316 1.00 86.56 88 SER A O 1
ATOM 689 N N . LYS A 1 89 ? -35.953 -8.871 35.112 1.00 80.19 89 LYS A N 1
ATOM 690 C CA . LYS A 1 89 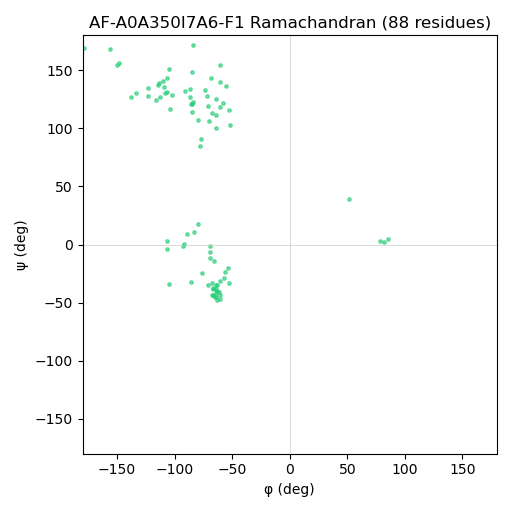? -36.662 -8.475 33.884 1.00 80.19 89 LYS A CA 1
ATOM 691 C C . LYS A 1 89 ? -36.466 -9.457 32.721 1.00 80.19 89 LYS A C 1
ATOM 693 O O . LYS A 1 89 ? -37.064 -9.229 31.669 1.00 80.19 89 LYS A O 1
ATOM 698 N N . LEU A 1 90 ? -35.637 -10.488 32.902 1.00 70.88 90 LEU A N 1
ATOM 699 C CA . LEU A 1 90 ? -35.524 -11.660 32.024 1.00 70.88 90 LEU A CA 1
ATOM 700 C C . LEU A 1 90 ? -36.610 -12.686 32.364 1.00 70.88 90 LEU A C 1
ATOM 702 O O . LEU A 1 90 ? -37.124 -13.303 31.406 1.00 70.88 90 LEU A O 1
#